Protein AF-A0A506VFG1-F1 (afdb_monomer)

Radius of gyration: 18.87 Å; Cα contacts (8 Å, |Δi|>4): 41; chains: 1; bounding box: 48×14×51 Å

Foldseek 3Di:
DDDDDPVRCCVVVCVVLVVVLVVLVVVLVVLVVLLVVLVVQLVVDPDPVSNVVSVVVNVVSVVVNVVSVVVSVVSVVVSD

Organism: NCBI:txid2562439

Nearest PDB structures (foldseek):
  3na7-assembly1_A  TM=9.276E-01  e=1.925E+00  Helicobacter pylori NCTC 11638
  4afl-assembly2_F  TM=8.212E-01  e=1.604E+00  Homo sapiens
  8ibh-assembly1_A-2  TM=9.639E-01  e=3.331E+00  Homo sapiens
  4ilo-assembly1_A  TM=9.361E-01  e=3.999E+00  Chlamydia trachomatis L2/434/Bu
  4wpe-assembly1_A-2  TM=9.120E-01  e=5.423E+00  Saccharomyces cerevisiae S288C

Sequence (80 aa):
MKTLNTQEIHMVSGAGIADALKGINSALTNINAKLESTNNAIENATHPGQQIGLTHKAIGLGIASSILTAISERLAAKAV

Structure (mmCIF, N/CA/C/O backbone):
data_AF-A0A506VFG1-F1
#
_entry.id   AF-A0A506VFG1-F1
#
loop_
_atom_site.group_PDB
_atom_site.id
_atom_site.type_symbol
_atom_site.label_atom_id
_atom_site.label_alt_id
_atom_site.label_comp_id
_atom_site.label_asym_id
_atom_site.label_entity_id
_atom_site.label_seq_id
_atom_site.pdbx_PDB_ins_code
_atom_site.Cartn_x
_atom_site.Cartn_y
_atom_site.Cartn_z
_atom_site.occupancy
_atom_site.B_iso_or_equiv
_atom_site.auth_seq_id
_atom_site.auth_comp_id
_atom_site.auth_asym_id
_atom_site.auth_atom_id
_atom_site.pdbx_PDB_model_num
ATOM 1 N N . MET A 1 1 ? 36.132 -0.851 -29.022 1.00 51.50 1 MET A N 1
ATOM 2 C CA . MET A 1 1 ? 34.940 -1.216 -28.225 1.00 51.50 1 MET A CA 1
ATOM 3 C C . MET A 1 1 ? 35.274 -0.998 -26.762 1.00 51.50 1 MET A C 1
ATOM 5 O O . MET A 1 1 ? 36.303 -1.497 -26.329 1.00 51.50 1 MET A O 1
ATOM 9 N N . LYS A 1 2 ? 34.478 -0.207 -26.034 1.00 72.81 2 LYS A N 1
ATOM 10 C CA . LYS A 1 2 ? 34.651 -0.011 -24.588 1.00 72.81 2 LYS A CA 1
ATOM 11 C C . LYS A 1 2 ? 33.851 -1.097 -23.868 1.00 72.81 2 LYS A C 1
ATOM 13 O O . LYS A 1 2 ? 32.661 -1.233 -24.132 1.00 72.81 2 LYS A O 1
ATOM 18 N N . THR A 1 3 ? 34.496 -1.869 -23.003 1.00 67.81 3 THR A N 1
ATOM 19 C CA . THR A 1 3 ? 33.813 -2.843 -22.143 1.00 67.81 3 THR A CA 1
ATOM 20 C C . THR A 1 3 ? 33.127 -2.077 -21.016 1.00 67.81 3 THR A C 1
ATOM 22 O O . THR A 1 3 ? 33.799 -1.367 -20.269 1.00 67.81 3 THR A O 1
ATOM 25 N N . LEU A 1 4 ? 31.799 -2.159 -20.935 1.00 70.56 4 LEU A N 1
ATOM 26 C CA . LEU A 1 4 ? 31.020 -1.545 -19.857 1.00 70.56 4 LEU A CA 1
ATOM 27 C C . LEU A 1 4 ? 31.218 -2.345 -18.566 1.00 70.56 4 LEU A C 1
ATOM 29 O O . LEU A 1 4 ? 31.257 -3.577 -18.607 1.00 70.56 4 LEU A O 1
ATOM 33 N N . ASN A 1 5 ? 31.343 -1.665 -17.426 1.00 78.94 5 ASN A N 1
ATOM 34 C CA . ASN A 1 5 ? 31.383 -2.349 -16.134 1.00 78.94 5 ASN A CA 1
ATOM 35 C C . ASN A 1 5 ? 29.981 -2.867 -15.744 1.00 78.94 5 ASN A C 1
ATOM 37 O O . ASN A 1 5 ? 28.972 -2.447 -16.308 1.00 78.94 5 ASN A O 1
ATOM 41 N N . THR A 1 6 ? 29.888 -3.758 -14.756 1.00 67.25 6 THR A N 1
ATOM 42 C CA . THR A 1 6 ? 28.624 -4.391 -14.329 1.00 67.25 6 THR A CA 1
ATOM 43 C C . THR A 1 6 ? 27.523 -3.388 -13.954 1.00 67.25 6 THR A C 1
ATOM 45 O O . THR A 1 6 ? 26.347 -3.624 -14.213 1.00 67.25 6 THR A O 1
ATOM 48 N N . GLN A 1 7 ? 27.898 -2.245 -13.385 1.00 64.44 7 GLN A N 1
ATOM 49 C CA . GLN A 1 7 ? 26.997 -1.168 -12.981 1.00 64.44 7 GLN A CA 1
ATOM 50 C C . GLN A 1 7 ? 26.474 -0.389 -14.199 1.00 64.44 7 GLN A C 1
ATOM 52 O O . GLN A 1 7 ? 25.282 -0.100 -14.289 1.00 64.44 7 GLN A O 1
ATOM 57 N N . GLU A 1 8 ? 27.344 -0.121 -15.176 1.00 58.72 8 GLU A N 1
ATOM 58 C CA . GLU A 1 8 ? 26.975 0.460 -16.470 1.00 58.72 8 GLU A CA 1
ATOM 59 C C . GLU A 1 8 ? 26.090 -0.508 -17.275 1.00 58.72 8 GLU A C 1
ATOM 61 O O . GLU A 1 8 ? 25.106 -0.084 -17.875 1.00 58.72 8 GLU A O 1
ATOM 66 N N . ILE A 1 9 ? 26.360 -1.817 -17.222 1.00 62.44 9 ILE A N 1
ATOM 67 C CA . ILE A 1 9 ? 25.505 -2.851 -17.823 1.00 62.44 9 ILE A CA 1
ATOM 68 C C . ILE A 1 9 ? 24.129 -2.862 -17.148 1.00 62.44 9 ILE A C 1
ATOM 70 O O . ILE A 1 9 ? 23.123 -2.841 -17.847 1.00 62.44 9 ILE A O 1
ATOM 74 N N . HIS A 1 10 ? 24.043 -2.834 -15.815 1.00 60.53 10 HIS A N 1
ATOM 75 C CA . HIS A 1 10 ? 22.763 -2.801 -15.086 1.00 60.53 10 HIS A CA 1
ATOM 76 C C . HIS A 1 10 ? 21.929 -1.545 -15.373 1.00 60.53 10 HIS A C 1
ATOM 78 O O . HIS A 1 10 ? 20.699 -1.613 -15.409 1.00 60.53 10 HIS A O 1
ATOM 84 N N . MET A 1 11 ? 22.597 -0.410 -15.581 1.00 61.03 11 MET A N 1
ATOM 85 C CA . MET A 1 11 ? 21.965 0.870 -15.892 1.00 61.03 11 MET A CA 1
ATOM 86 C C . MET A 1 11 ? 21.451 0.931 -17.338 1.00 61.03 11 MET A C 1
ATOM 88 O O . MET A 1 11 ? 20.395 1.506 -17.580 1.00 61.03 11 MET A O 1
ATOM 92 N N . VAL A 1 12 ? 22.165 0.320 -18.290 1.00 60.84 12 VAL A N 1
ATOM 93 C CA . VAL A 1 12 ? 21.822 0.343 -19.725 1.00 60.84 12 VAL A CA 1
ATOM 94 C C . VAL A 1 12 ? 20.900 -0.822 -20.130 1.00 60.84 12 VAL A C 1
ATOM 96 O O . VAL A 1 12 ? 20.180 -0.714 -21.115 1.00 60.84 12 VAL A O 1
ATOM 99 N N . SER A 1 13 ? 20.874 -1.921 -19.367 1.00 61.06 13 SER A N 1
ATOM 100 C CA . SER A 1 13 ? 20.078 -3.130 -19.669 1.00 61.06 13 SER A CA 1
ATOM 101 C C . SER A 1 13 ? 18.671 -3.160 -19.059 1.00 61.06 13 SER A C 1
ATOM 103 O O . SER A 1 13 ? 17.938 -4.118 -19.287 1.00 61.06 13 SER A O 1
ATOM 105 N N . GLY A 1 14 ? 18.290 -2.172 -18.241 1.00 65.62 14 GLY A N 1
ATOM 106 C CA . GLY A 1 14 ? 17.009 -2.187 -17.520 1.00 65.62 14 GLY A CA 1
ATOM 107 C C . GLY A 1 14 ? 16.956 -3.152 -16.322 1.00 65.62 14 GLY A C 1
ATOM 108 O O . GLY A 1 14 ? 15.954 -3.177 -15.609 1.00 65.62 14 GLY A O 1
ATOM 109 N N . ALA A 1 15 ? 18.034 -3.890 -16.022 1.00 69.38 15 ALA A N 1
ATOM 110 C CA . ALA A 1 15 ? 18.098 -4.806 -14.876 1.00 69.38 15 ALA A CA 1
ATOM 111 C C . ALA A 1 15 ? 17.845 -4.095 -13.530 1.00 69.38 15 ALA A C 1
ATOM 113 O O . ALA A 1 15 ? 17.111 -4.605 -12.687 1.00 69.38 15 ALA A O 1
ATOM 114 N N . GLY A 1 16 ? 18.356 -2.868 -13.359 1.00 78.31 16 GLY A N 1
ATOM 115 C CA . GLY A 1 16 ? 18.080 -2.069 -12.158 1.00 78.31 16 GLY A CA 1
ATOM 116 C C . GLY A 1 16 ? 16.604 -1.671 -11.997 1.00 78.31 16 GLY A C 1
ATOM 117 O O . GLY A 1 16 ? 16.122 -1.531 -10.875 1.00 78.31 16 GLY A O 1
ATOM 118 N N . ILE A 1 17 ? 15.867 -1.528 -13.105 1.00 83.69 17 ILE A N 1
ATOM 119 C CA . ILE A 1 17 ? 14.428 -1.222 -13.107 1.00 83.69 17 ILE A CA 1
ATOM 120 C C . ILE A 1 17 ? 13.634 -2.460 -12.676 1.00 83.69 17 ILE A C 1
ATOM 122 O O . ILE A 1 17 ? 12.741 -2.351 -11.838 1.00 83.69 17 ILE A O 1
ATOM 126 N N . ALA A 1 18 ? 13.994 -3.642 -13.184 1.00 85.12 18 ALA A N 1
ATOM 127 C CA . ALA A 1 18 ? 13.364 -4.905 -12.802 1.00 85.12 18 ALA A CA 1
ATOM 128 C C . ALA A 1 18 ? 13.545 -5.223 -11.304 1.00 85.12 18 ALA A C 1
ATOM 130 O O . ALA A 1 18 ? 12.575 -5.576 -10.627 1.00 85.12 18 ALA A O 1
ATOM 131 N N . ASP A 1 19 ? 14.752 -5.033 -10.762 1.00 86.50 19 ASP A N 1
ATOM 132 C CA . ASP A 1 19 ? 15.028 -5.224 -9.331 1.00 86.50 19 ASP A CA 1
ATOM 133 C C . ASP A 1 19 ? 14.245 -4.233 -8.456 1.00 86.50 19 ASP A C 1
ATOM 135 O O . ASP A 1 19 ? 13.662 -4.612 -7.434 1.00 86.50 19 ASP A O 1
ATOM 139 N N . ALA A 1 20 ? 14.167 -2.969 -8.878 1.00 87.12 20 ALA A N 1
ATOM 140 C CA . ALA A 1 20 ? 13.386 -1.954 -8.184 1.00 87.12 20 ALA A CA 1
ATOM 141 C C . ALA A 1 20 ? 11.875 -2.260 -8.213 1.00 87.12 20 ALA A C 1
ATOM 143 O O . ALA A 1 20 ? 11.223 -2.174 -7.171 1.00 87.12 20 ALA A O 1
ATOM 144 N N . LEU A 1 21 ? 11.321 -2.706 -9.348 1.00 90.62 21 LEU A N 1
ATOM 145 C CA . LEU A 1 21 ? 9.924 -3.157 -9.448 1.00 90.62 21 LEU A CA 1
ATOM 146 C C . LEU A 1 21 ? 9.642 -4.357 -8.531 1.00 90.62 21 LEU A C 1
ATOM 148 O O . LEU A 1 21 ? 8.615 -4.393 -7.851 1.00 90.62 21 LEU A O 1
ATOM 152 N N . LYS A 1 22 ? 10.571 -5.317 -8.437 1.00 91.94 22 LYS A N 1
ATOM 153 C CA . LYS A 1 22 ? 10.461 -6.457 -7.511 1.00 91.94 22 LYS A CA 1
ATOM 154 C C . LYS A 1 22 ? 10.440 -6.009 -6.046 1.00 91.94 22 LYS A C 1
ATOM 156 O O . LYS A 1 22 ? 9.634 -6.512 -5.256 1.00 91.94 22 LYS A O 1
ATOM 161 N N . GLY A 1 23 ? 11.294 -5.052 -5.684 1.00 93.25 23 GLY A N 1
ATOM 162 C CA . GLY A 1 23 ? 11.299 -4.436 -4.357 1.00 93.25 23 GLY A CA 1
ATOM 163 C C . GLY A 1 23 ? 9.979 -3.727 -4.043 1.00 93.25 23 GLY A C 1
ATOM 164 O O . GLY A 1 23 ? 9.398 -3.957 -2.982 1.00 93.25 23 GLY A O 1
ATOM 165 N N . ILE A 1 24 ? 9.457 -2.938 -4.989 1.00 93.62 24 ILE A N 1
ATOM 166 C CA . ILE A 1 24 ? 8.176 -2.229 -4.846 1.00 93.62 24 ILE A CA 1
ATOM 167 C C . ILE A 1 24 ? 7.015 -3.212 -4.670 1.00 93.62 24 ILE A C 1
ATOM 169 O O . ILE A 1 24 ? 6.224 -3.051 -3.743 1.00 93.62 24 ILE A O 1
ATOM 173 N N . ASN A 1 25 ? 6.942 -4.274 -5.474 1.00 93.62 25 ASN A N 1
ATOM 174 C CA . ASN A 1 25 ? 5.910 -5.307 -5.329 1.00 93.62 25 ASN A CA 1
ATOM 175 C C . ASN A 1 25 ? 5.965 -6.002 -3.960 1.00 93.62 25 ASN A C 1
ATOM 177 O O . ASN A 1 25 ? 4.930 -6.276 -3.347 1.00 93.62 25 ASN A O 1
ATOM 181 N N . SER A 1 26 ? 7.171 -6.247 -3.444 1.00 96.69 26 SER A N 1
ATOM 182 C CA . SER A 1 26 ? 7.352 -6.831 -2.109 1.00 96.69 26 SER A CA 1
ATOM 183 C C . SER A 1 26 ? 6.878 -5.871 -1.010 1.00 96.69 26 SER A C 1
ATOM 185 O O . SER A 1 26 ? 6.207 -6.288 -0.063 1.00 96.69 26 SER A O 1
ATOM 187 N N . ALA A 1 27 ? 7.163 -4.572 -1.154 1.00 95.88 27 ALA A N 1
ATOM 188 C CA . ALA A 1 27 ? 6.686 -3.539 -0.239 1.00 95.88 27 ALA A CA 1
ATOM 189 C C . ALA A 1 27 ? 5.155 -3.397 -0.271 1.00 95.88 27 ALA A C 1
ATOM 191 O O . ALA A 1 27 ? 4.531 -3.368 0.789 1.00 95.88 27 ALA A O 1
ATOM 192 N N . LEU A 1 28 ? 4.544 -3.377 -1.461 1.00 96.62 28 LEU A N 1
ATOM 193 C CA . LEU A 1 28 ? 3.087 -3.336 -1.635 1.00 96.62 28 LEU A CA 1
ATOM 194 C C . LEU A 1 28 ? 2.408 -4.547 -0.987 1.00 96.62 28 LEU A C 1
ATOM 196 O O . LEU A 1 28 ? 1.428 -4.389 -0.264 1.00 96.62 28 LEU A O 1
ATOM 200 N N . THR A 1 29 ? 2.979 -5.742 -1.154 1.00 97.62 29 THR A N 1
ATOM 201 C CA . THR A 1 29 ? 2.487 -6.962 -0.493 1.00 97.62 29 THR A CA 1
ATOM 202 C C . THR A 1 29 ? 2.502 -6.817 1.034 1.00 97.62 29 THR A C 1
ATOM 204 O O . THR A 1 29 ? 1.516 -7.130 1.700 1.00 97.62 29 THR A O 1
ATOM 207 N N . ASN A 1 30 ? 3.589 -6.284 1.607 1.00 97.69 30 ASN A N 1
ATOM 208 C CA . ASN A 1 30 ? 3.691 -6.053 3.052 1.00 97.69 30 ASN A CA 1
ATOM 209 C C . ASN A 1 30 ? 2.686 -5.001 3.549 1.00 97.69 30 ASN A C 1
ATOM 211 O O . ASN A 1 30 ? 2.081 -5.173 4.608 1.00 97.69 30 ASN A O 1
ATOM 215 N N . ILE A 1 31 ? 2.504 -3.916 2.792 1.00 97.12 31 ILE A N 1
ATOM 216 C CA . ILE A 1 31 ? 1.544 -2.857 3.116 1.00 97.12 31 ILE A CA 1
ATOM 217 C C . ILE A 1 31 ? 0.120 -3.405 3.105 1.00 97.12 31 ILE A C 1
ATOM 219 O O . ILE A 1 31 ? -0.618 -3.139 4.050 1.00 97.12 31 ILE A O 1
ATOM 223 N N . ASN A 1 32 ? -0.244 -4.210 2.107 1.00 96.19 32 ASN A N 1
ATOM 224 C CA . ASN A 1 32 ? -1.570 -4.818 2.021 1.00 96.19 32 ASN A CA 1
ATOM 225 C C . ASN A 1 32 ? -1.841 -5.756 3.204 1.00 96.19 32 ASN A C 1
ATOM 227 O O . ASN A 1 32 ? -2.875 -5.625 3.852 1.00 96.19 32 ASN A O 1
ATOM 231 N N . ALA A 1 33 ? -0.879 -6.608 3.573 1.00 97.94 33 ALA A N 1
ATOM 232 C CA . ALA A 1 33 ? -1.004 -7.459 4.759 1.00 97.94 33 ALA A CA 1
ATOM 233 C C . ALA A 1 33 ? -1.158 -6.637 6.056 1.00 97.94 33 ALA A C 1
ATOM 235 O O . ALA A 1 33 ? -1.944 -6.975 6.943 1.00 97.94 33 ALA A O 1
ATOM 236 N N . LYS A 1 34 ? -0.433 -5.516 6.179 1.00 97.81 34 LYS A N 1
ATOM 237 C CA . LYS A 1 34 ? -0.575 -4.600 7.322 1.00 97.81 34 LYS A CA 1
ATOM 238 C C . LYS A 1 34 ? -1.902 -3.849 7.317 1.00 97.81 34 LYS A C 1
ATOM 240 O O . LYS A 1 34 ? -2.417 -3.586 8.403 1.00 97.81 34 LYS A O 1
ATOM 245 N N . LEU A 1 35 ? -2.430 -3.484 6.151 1.00 97.50 35 LEU A N 1
ATOM 246 C CA . LEU A 1 35 ? -3.747 -2.863 6.007 1.00 97.50 35 LEU A CA 1
ATOM 247 C C . LEU A 1 35 ? -4.835 -3.822 6.465 1.00 97.50 35 LEU A C 1
ATOM 249 O O . LEU A 1 35 ? -5.618 -3.456 7.330 1.00 97.50 35 LEU A O 1
ATOM 253 N N . GLU A 1 36 ? -4.821 -5.055 5.964 1.00 97.38 36 GLU A N 1
ATOM 254 C CA . GLU A 1 36 ? -5.759 -6.105 6.362 1.00 97.38 36 GLU A CA 1
ATOM 255 C C . GLU A 1 36 ? -5.706 -6.352 7.875 1.00 97.38 36 GLU A C 1
ATOM 257 O O . GLU A 1 36 ? -6.717 -6.250 8.565 1.00 97.38 36 GLU A O 1
ATOM 262 N N . SER A 1 37 ? -4.505 -6.554 8.426 1.00 97.81 37 SER A N 1
ATOM 263 C CA . SER A 1 37 ? -4.322 -6.722 9.870 1.00 97.81 37 SER A CA 1
ATOM 264 C C . SER A 1 37 ? -4.801 -5.505 10.675 1.00 97.81 37 SER A C 1
ATOM 266 O O . SER A 1 37 ? -5.376 -5.671 11.751 1.00 97.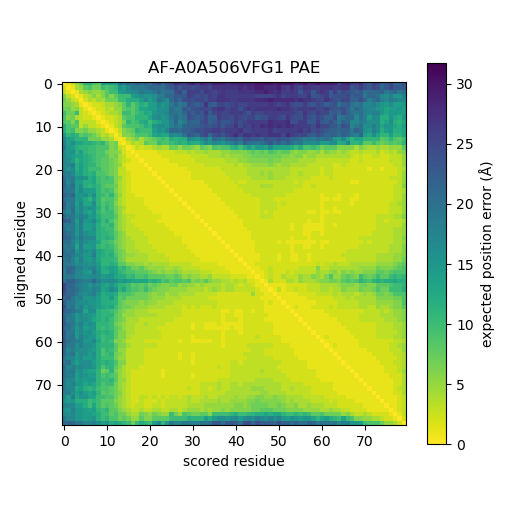81 37 SER A O 1
ATOM 268 N N . THR A 1 38 ? -4.589 -4.285 10.171 1.00 97.62 38 THR A N 1
ATOM 269 C CA . THR A 1 38 ? -5.041 -3.058 10.843 1.00 97.62 38 THR A CA 1
ATOM 270 C C . THR A 1 38 ? -6.560 -2.919 10.775 1.00 97.62 38 THR A C 1
ATOM 272 O O . THR A 1 38 ? -7.157 -2.572 11.786 1.00 97.62 38 THR A O 1
ATOM 275 N N . ASN A 1 39 ? -7.192 -3.244 9.647 1.00 96.69 39 ASN A N 1
ATOM 276 C CA . ASN A 1 39 ? -8.649 -3.236 9.502 1.00 96.69 39 ASN A CA 1
ATOM 277 C C . ASN A 1 39 ? -9.304 -4.255 10.438 1.00 96.69 39 ASN A C 1
ATOM 279 O O . ASN A 1 39 ? -10.192 -3.887 11.201 1.00 96.69 39 ASN A O 1
ATOM 283 N N . ASN A 1 40 ? -8.774 -5.479 10.497 1.00 97.12 40 ASN A N 1
ATOM 284 C CA . ASN A 1 40 ? -9.231 -6.482 11.460 1.00 97.12 40 ASN A CA 1
ATOM 285 C C . ASN A 1 40 ? -9.079 -5.974 12.904 1.00 97.12 40 ASN A C 1
ATOM 287 O O . ASN A 1 40 ? -9.946 -6.197 13.746 1.00 97.12 40 ASN A O 1
ATOM 291 N N . ALA A 1 41 ? -7.997 -5.256 13.220 1.00 96.62 41 ALA A N 1
ATOM 292 C CA . ALA A 1 41 ? -7.823 -4.661 14.543 1.00 96.62 41 ALA A CA 1
ATOM 293 C C . ALA A 1 41 ? -8.813 -3.514 14.820 1.00 96.62 41 ALA A C 1
ATOM 295 O O . ALA A 1 41 ? -9.199 -3.340 15.973 1.00 96.62 41 ALA A O 1
ATOM 296 N N . ILE A 1 42 ? -9.215 -2.738 13.804 1.00 96.38 42 ILE A N 1
ATOM 297 C CA . ILE A 1 42 ? -10.243 -1.688 13.922 1.00 96.38 42 ILE A CA 1
ATOM 298 C C . ILE A 1 42 ? -11.596 -2.321 14.244 1.00 96.38 42 IL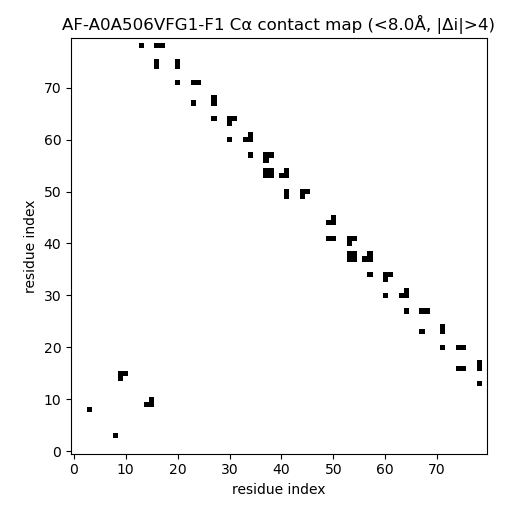E A C 1
ATOM 300 O O . ILE A 1 42 ? -12.259 -1.866 15.171 1.00 96.38 42 ILE A O 1
ATOM 304 N N . GLU A 1 43 ? -11.981 -3.374 13.521 1.00 95.12 43 GLU A N 1
ATOM 305 C CA . GLU A 1 43 ? -13.254 -4.084 13.723 1.00 95.12 43 GLU A CA 1
ATOM 306 C C . GLU A 1 43 ? -13.373 -4.684 15.128 1.00 95.12 43 GLU A C 1
ATOM 308 O O . GLU A 1 43 ? -14.453 -4.701 15.712 1.00 95.12 43 GLU A O 1
ATOM 313 N N . ASN A 1 44 ? -12.249 -5.127 15.695 1.00 96.25 44 ASN A N 1
ATOM 314 C CA . ASN A 1 44 ? -12.188 -5.726 17.027 1.00 96.25 44 ASN A CA 1
ATOM 315 C C . ASN A 1 44 ? -11.849 -4.722 18.148 1.00 96.25 44 ASN A C 1
ATOM 317 O O . ASN A 1 44 ? -11.729 -5.115 19.311 1.00 96.25 44 ASN A O 1
ATOM 321 N N . ALA A 1 45 ? -11.651 -3.436 17.841 1.00 95.06 45 ALA A N 1
ATOM 322 C CA . ALA A 1 45 ? -11.289 -2.439 1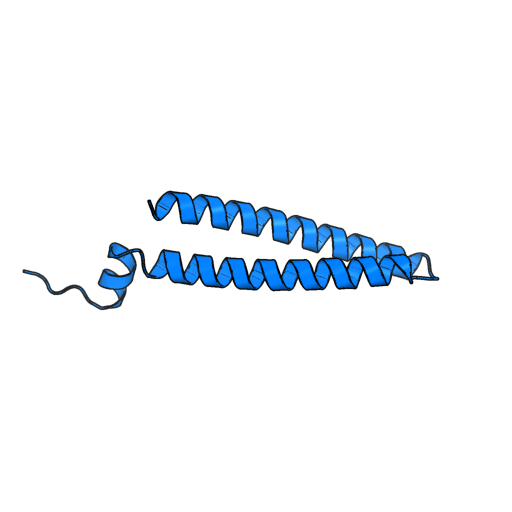8.844 1.00 95.06 45 ALA A CA 1
ATOM 323 C C . ALA A 1 45 ? -12.501 -2.068 19.712 1.00 95.06 45 ALA A C 1
ATOM 325 O O . ALA A 1 45 ? -13.503 -1.558 19.221 1.00 95.06 45 ALA A O 1
ATOM 326 N N . THR A 1 46 ? -12.384 -2.247 21.029 1.00 93.69 46 THR A N 1
ATOM 327 C CA . THR A 1 46 ? -13.458 -1.918 21.985 1.00 93.69 46 THR A CA 1
ATOM 328 C C . THR A 1 46 ? -13.336 -0.515 22.584 1.00 93.69 46 THR A C 1
ATOM 330 O O . THR A 1 46 ? -14.257 -0.044 23.247 1.00 93.69 46 THR A O 1
ATOM 333 N N . HIS A 1 47 ? -12.198 0.159 22.382 1.00 95.19 47 HIS A N 1
ATOM 334 C CA . HIS A 1 47 ? -11.906 1.471 22.961 1.00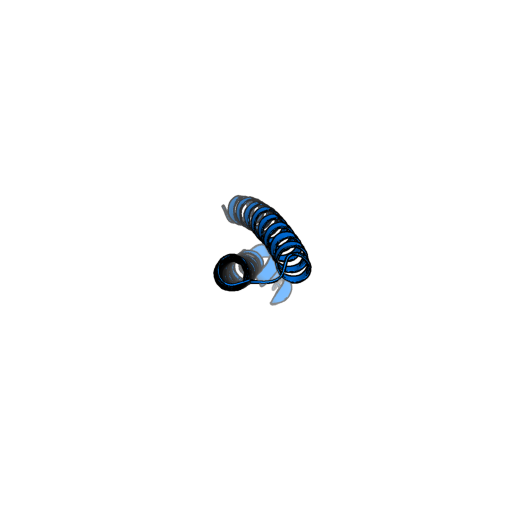 95.19 47 HIS A CA 1
ATOM 335 C C . HIS A 1 47 ? -11.771 2.542 21.868 1.00 95.19 47 HIS A C 1
ATOM 337 O O . HIS A 1 47 ? -10.962 2.364 20.950 1.00 95.19 47 HIS A O 1
ATOM 343 N N . PRO A 1 48 ? -12.441 3.704 21.999 1.00 92.19 48 PRO A N 1
ATOM 344 C CA . PRO A 1 48 ? -12.379 4.769 20.996 1.00 92.19 48 PRO A CA 1
ATOM 345 C C . PRO A 1 48 ? -10.955 5.256 20.686 1.00 92.19 48 PRO A C 1
ATOM 347 O O . PRO A 1 48 ? -10.601 5.448 19.527 1.00 92.19 48 PRO A O 1
ATOM 350 N N . GL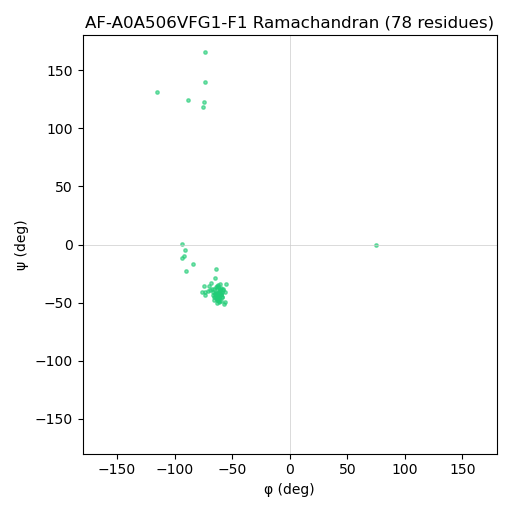Y A 1 49 ? -10.096 5.401 21.704 1.00 92.06 49 GLY A N 1
ATOM 351 C CA . GLY A 1 49 ? -8.705 5.833 21.505 1.00 92.06 49 GLY A CA 1
ATOM 352 C C . GLY A 1 49 ? -7.880 4.848 20.667 1.00 92.06 49 GLY A C 1
ATOM 353 O O . GLY A 1 49 ? -7.105 5.259 19.803 1.00 92.06 49 GLY A O 1
ATOM 354 N N . GLN A 1 50 ? -8.097 3.546 20.867 1.00 93.19 50 GLN A N 1
ATOM 355 C CA . GLN A 1 50 ? -7.465 2.496 20.067 1.00 93.19 50 GLN A CA 1
ATOM 356 C C . GLN A 1 50 ? -7.972 2.536 18.622 1.00 93.19 50 GLN A C 1
ATOM 358 O O . GLN A 1 50 ? -7.173 2.473 17.689 1.00 93.19 50 GLN A O 1
ATOM 363 N N . GLN A 1 51 ? -9.282 2.705 18.431 1.00 95.00 51 GLN A N 1
ATOM 364 C CA . GLN A 1 51 ? -9.894 2.797 17.108 1.00 95.00 51 GLN A CA 1
ATOM 365 C C . GLN A 1 51 ? -9.362 4.001 16.312 1.00 95.00 51 GLN A C 1
ATOM 367 O O . GLN A 1 51 ? -9.030 3.858 15.135 1.00 95.00 51 GLN A O 1
ATOM 372 N N . ILE A 1 52 ? -9.196 5.165 16.953 1.00 95.12 52 ILE A N 1
ATOM 373 C CA . ILE A 1 52 ? -8.608 6.365 16.332 1.00 95.12 52 ILE A CA 1
ATOM 374 C C . ILE A 1 52 ? -7.161 6.104 15.895 1.00 95.12 52 ILE A C 1
ATOM 376 O O . ILE A 1 52 ? -6.806 6.378 14.746 1.00 95.12 52 ILE A O 1
ATOM 380 N N . GLY A 1 53 ? -6.330 5.537 16.777 1.00 95.88 53 GLY A N 1
ATOM 381 C CA . GLY A 1 53 ? -4.933 5.229 16.459 1.00 95.88 53 GLY A CA 1
ATOM 382 C C . GLY A 1 53 ? -4.793 4.234 15.302 1.00 95.88 53 GLY A C 1
ATOM 383 O O . GLY A 1 53 ? -3.973 4.428 14.401 1.00 95.88 53 GLY A O 1
ATOM 384 N N . LEU A 1 54 ? -5.634 3.198 15.280 1.00 97.19 54 LEU A N 1
ATOM 385 C CA . LEU A 1 54 ? -5.656 2.211 14.202 1.00 97.19 54 LEU A CA 1
ATOM 386 C C . LEU A 1 54 ? -6.176 2.800 12.884 1.00 97.19 54 LEU A C 1
ATOM 388 O O . LEU A 1 54 ? -5.599 2.527 11.834 1.00 97.19 54 LEU A O 1
ATOM 392 N N . THR A 1 55 ? -7.191 3.665 12.931 1.00 95.56 55 THR A N 1
ATOM 393 C CA . THR A 1 55 ? -7.708 4.368 11.744 1.00 95.56 55 THR A CA 1
ATOM 394 C C . THR A 1 55 ? -6.634 5.263 11.130 1.00 95.56 55 THR A C 1
ATOM 396 O O . THR A 1 55 ? -6.409 5.226 9.921 1.00 95.56 55 THR A O 1
ATOM 399 N N . HIS A 1 56 ? -5.898 6.015 11.953 1.00 96.88 56 HIS A N 1
ATOM 400 C CA . HIS A 1 56 ? -4.777 6.828 11.481 1.00 96.88 56 HIS A CA 1
ATOM 401 C C . HIS A 1 56 ? -3.693 5.973 10.805 1.00 96.88 56 HIS A C 1
ATOM 403 O O . HIS A 1 56 ? -3.198 6.317 9.730 1.00 96.88 56 HIS A O 1
ATOM 409 N N . LYS A 1 57 ? -3.366 4.816 11.394 1.00 96.88 57 LYS A N 1
ATOM 410 C CA . LYS A 1 57 ? -2.429 3.855 10.803 1.00 96.88 57 LYS A CA 1
ATOM 411 C C . LYS A 1 57 ? -2.931 3.313 9.460 1.00 96.88 57 LYS A C 1
ATOM 413 O O . LYS A 1 57 ? -2.143 3.246 8.518 1.00 96.88 57 LYS A O 1
ATOM 418 N N . ALA A 1 58 ? -4.212 2.959 9.352 1.00 97.19 58 ALA A N 1
ATOM 419 C CA . ALA A 1 58 ? -4.813 2.487 8.105 1.00 97.19 58 ALA A CA 1
ATOM 420 C C . ALA A 1 58 ? -4.726 3.551 6.998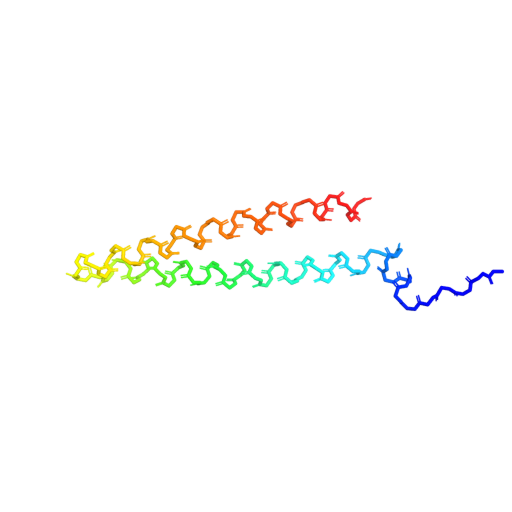 1.00 97.19 58 ALA A C 1
ATOM 422 O O . ALA A 1 58 ? -4.299 3.247 5.886 1.00 97.19 58 ALA A O 1
ATOM 423 N N . ILE A 1 59 ? -5.017 4.817 7.320 1.00 96.56 59 ILE A N 1
ATOM 424 C CA . ILE A 1 59 ? -4.872 5.943 6.384 1.00 96.56 59 ILE A CA 1
ATOM 425 C C . ILE A 1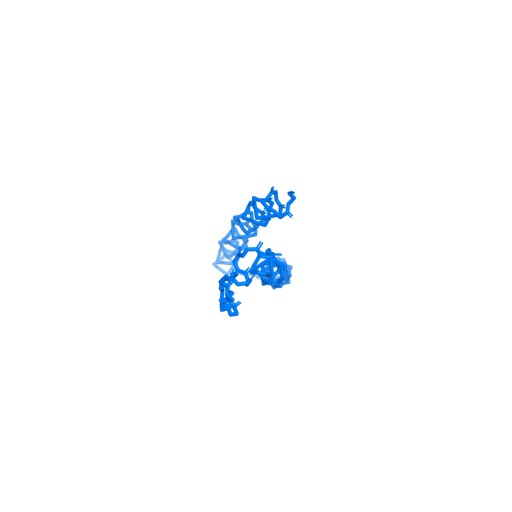 59 ? -3.418 6.077 5.912 1.00 96.56 59 ILE A C 1
ATOM 427 O O . ILE A 1 59 ? -3.164 6.145 4.710 1.00 96.56 59 ILE A O 1
ATOM 431 N N . GLY A 1 60 ? -2.453 6.069 6.838 1.00 96.69 60 GLY A N 1
ATOM 432 C CA . GLY A 1 60 ? -1.031 6.172 6.499 1.00 96.69 60 GLY A CA 1
ATOM 433 C C . GLY A 1 60 ? -0.554 5.046 5.575 1.00 96.69 60 GLY A C 1
ATOM 434 O O . GLY A 1 60 ? 0.169 5.296 4.610 1.00 96.69 60 GLY A O 1
ATOM 435 N N . LEU A 1 61 ? -1.005 3.812 5.819 1.00 96.50 61 LEU A N 1
ATOM 436 C CA . LEU A 1 61 ? -0.708 2.672 4.952 1.00 96.50 61 LEU A CA 1
ATOM 437 C C . LEU A 1 61 ? -1.371 2.798 3.570 1.00 96.50 61 LEU A C 1
ATOM 439 O O . LEU A 1 61 ? -0.739 2.470 2.568 1.00 96.50 61 LEU A O 1
ATOM 443 N N . GLY A 1 62 ? -2.602 3.313 3.493 1.00 96.38 62 GLY A N 1
ATOM 444 C CA . GLY A 1 62 ? -3.289 3.577 2.223 1.00 96.38 62 GLY A CA 1
ATOM 445 C C . GLY A 1 62 ? -2.569 4.624 1.366 1.00 96.38 62 GLY A C 1
ATOM 446 O O . GLY A 1 62 ? -2.384 4.430 0.161 1.00 96.38 62 GLY A O 1
ATOM 447 N N . ILE A 1 63 ? -2.075 5.697 1.993 1.00 95.94 63 ILE A N 1
ATOM 448 C CA . ILE A 1 63 ? -1.244 6.710 1.327 1.00 95.94 63 ILE A CA 1
ATOM 449 C C . ILE A 1 63 ? 0.058 6.077 0.819 1.00 95.94 63 ILE A C 1
ATOM 451 O O . ILE A 1 63 ? 0.417 6.261 -0.344 1.00 95.94 63 ILE A O 1
ATOM 455 N N . ALA A 1 64 ? 0.743 5.291 1.656 1.00 94.50 64 ALA A N 1
ATOM 456 C CA . ALA A 1 64 ? 1.977 4.611 1.265 1.00 94.50 64 ALA A CA 1
ATOM 457 C C . ALA A 1 64 ? 1.763 3.657 0.07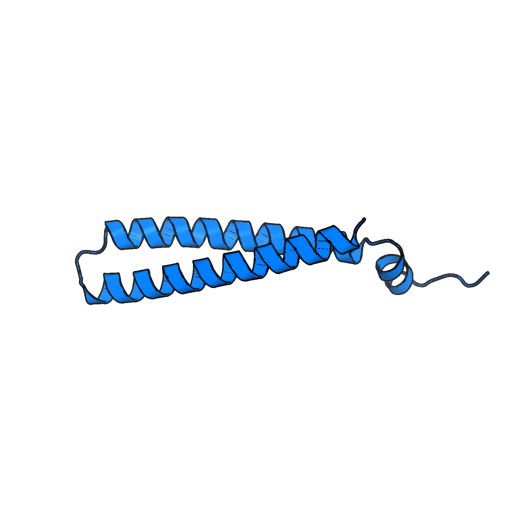5 1.00 94.50 64 ALA A C 1
ATOM 459 O O . ALA A 1 64 ? 2.558 3.671 -0.865 1.00 94.50 64 ALA A O 1
ATOM 460 N N . SER A 1 65 ? 0.671 2.884 0.084 1.00 95.75 65 SER A N 1
ATOM 461 C CA . SER A 1 65 ? 0.285 2.003 -1.027 1.00 95.75 65 SER A CA 1
ATOM 462 C C . SER A 1 65 ? 0.074 2.786 -2.325 1.00 95.75 65 SER A C 1
ATOM 464 O O . SER A 1 65 ? 0.616 2.427 -3.371 1.00 95.75 65 SER A O 1
ATOM 466 N N . SER A 1 66 ? -0.634 3.915 -2.250 1.00 95.38 66 SER A N 1
ATOM 467 C CA . SER A 1 66 ? -0.914 4.765 -3.414 1.00 95.38 66 SER A CA 1
ATOM 468 C C . SER A 1 66 ? 0.364 5.359 -4.017 1.00 95.38 66 SER A C 1
ATOM 470 O O . SER A 1 66 ? 0.561 5.324 -5.231 1.00 95.38 66 SER A O 1
ATOM 472 N N . ILE A 1 67 ? 1.273 5.856 -3.171 1.00 93.75 67 ILE A N 1
ATOM 473 C CA . ILE A 1 67 ? 2.564 6.403 -3.611 1.00 93.75 67 ILE A CA 1
ATOM 474 C C . ILE A 1 67 ? 3.414 5.317 -4.279 1.00 93.75 67 ILE A C 1
ATOM 476 O O . ILE A 1 67 ? 3.947 5.536 -5.366 1.00 93.75 67 ILE A O 1
ATOM 480 N N . LEU A 1 68 ? 3.536 4.141 -3.656 1.00 93.62 68 LEU A N 1
ATOM 481 C CA . LEU A 1 68 ? 4.325 3.035 -4.206 1.00 93.62 68 LEU A CA 1
ATOM 482 C C . LEU A 1 68 ? 3.748 2.511 -5.520 1.00 93.62 68 LEU A C 1
ATOM 484 O O . LEU A 1 68 ? 4.516 2.193 -6.425 1.00 93.62 68 LEU A O 1
ATOM 488 N N . THR A 1 69 ? 2.423 2.485 -5.654 1.00 93.94 69 THR A N 1
ATOM 489 C CA . THR A 1 69 ? 1.748 2.123 -6.907 1.00 93.94 69 THR A CA 1
ATOM 490 C C . THR A 1 69 ? 2.110 3.105 -8.019 1.00 93.94 69 THR A C 1
ATOM 492 O O . THR A 1 69 ? 2.597 2.684 -9.065 1.00 93.94 69 THR A O 1
ATOM 495 N N . ALA A 1 70 ? 2.010 4.413 -7.765 1.00 92.62 70 ALA A N 1
ATOM 496 C CA . ALA A 1 70 ? 2.377 5.434 -8.748 1.00 92.62 70 ALA A CA 1
ATOM 497 C C . ALA A 1 70 ? 3.866 5.376 -9.144 1.00 92.62 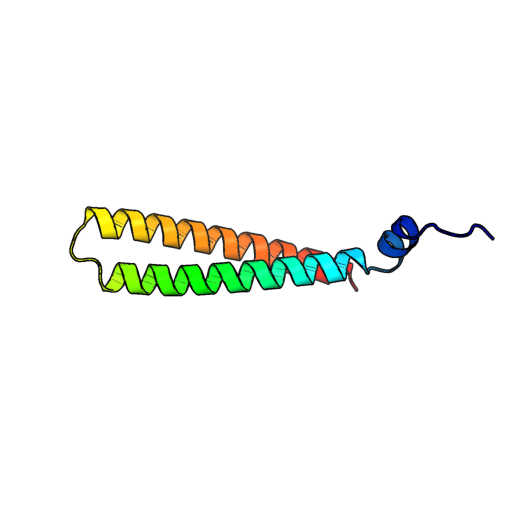70 ALA A C 1
ATOM 499 O O . ALA A 1 70 ? 4.221 5.609 -10.303 1.00 92.62 70 ALA A O 1
ATOM 500 N N . ILE A 1 71 ? 4.758 5.059 -8.198 1.00 90.31 71 ILE A N 1
ATOM 501 C CA . ILE A 1 71 ? 6.181 4.834 -8.492 1.00 90.31 71 ILE A CA 1
ATOM 502 C C . ILE A 1 71 ? 6.351 3.584 -9.363 1.00 90.31 71 ILE A C 1
ATOM 504 O O . ILE A 1 71 ? 7.082 3.647 -10.350 1.00 90.31 71 ILE A O 1
ATOM 508 N N . SER A 1 72 ? 5.666 2.484 -9.032 1.00 91.62 72 SER A N 1
ATOM 509 C CA . SER A 1 72 ? 5.692 1.235 -9.803 1.00 91.62 72 SER A CA 1
ATOM 510 C C . SER A 1 72 ? 5.278 1.470 -11.255 1.00 91.62 72 SER A C 1
ATOM 512 O O . SER A 1 72 ? 6.008 1.109 -12.172 1.00 91.62 72 SER A O 1
ATOM 514 N N . GLU A 1 73 ? 4.161 2.166 -11.473 1.00 91.56 73 GLU A N 1
ATOM 515 C CA . GLU A 1 73 ? 3.638 2.486 -12.805 1.00 91.56 73 GLU A CA 1
ATOM 516 C C . GLU A 1 73 ? 4.613 3.344 -13.617 1.00 91.56 73 GLU A C 1
ATOM 518 O O . GLU A 1 73 ? 4.913 3.035 -14.770 1.00 91.56 73 GLU A O 1
ATOM 523 N N . ARG A 1 74 ? 5.169 4.402 -13.010 1.00 89.44 74 ARG A N 1
ATOM 524 C CA . ARG A 1 74 ? 6.165 5.264 -13.671 1.00 89.44 74 ARG A CA 1
ATOM 525 C C . ARG A 1 74 ? 7.441 4.518 -14.029 1.00 89.44 74 ARG A C 1
ATOM 527 O O . ARG A 1 74 ? 8.077 4.839 -15.032 1.00 89.44 74 ARG A O 1
ATOM 534 N N . LEU A 1 75 ? 7.840 3.575 -13.186 1.00 87.38 75 LEU A N 1
ATOM 535 C CA . LEU A 1 75 ? 9.048 2.794 -13.376 1.00 87.38 75 LEU A CA 1
ATOM 536 C C . LEU A 1 75 ? 8.842 1.715 -14.447 1.00 87.38 75 LEU A C 1
ATOM 538 O O . LEU A 1 75 ? 9.689 1.566 -15.323 1.00 87.38 75 LEU A O 1
ATOM 542 N N . ALA A 1 76 ? 7.683 1.054 -14.450 1.00 86.00 76 ALA A N 1
ATOM 543 C CA . ALA A 1 76 ? 7.272 0.123 -15.495 1.00 86.00 76 ALA A CA 1
ATOM 544 C C . ALA A 1 76 ? 7.155 0.814 -16.863 1.00 86.00 76 ALA A C 1
ATOM 546 O O . ALA A 1 76 ? 7.637 0.281 -17.857 1.00 86.00 76 ALA A O 1
ATOM 547 N N . ALA A 1 77 ? 6.620 2.038 -16.916 1.00 86.50 77 ALA A N 1
ATOM 548 C CA . ALA A 1 77 ? 6.543 2.830 -18.147 1.00 86.50 77 ALA A CA 1
ATOM 549 C C . ALA A 1 77 ? 7.918 3.215 -18.729 1.00 86.50 77 ALA A C 1
ATOM 551 O O . ALA A 1 77 ? 8.005 3.547 -19.904 1.00 86.50 77 ALA A O 1
ATOM 552 N N . LYS A 1 78 ? 8.985 3.195 -17.916 1.00 79.06 78 LYS A N 1
ATOM 553 C CA . LYS A 1 78 ? 10.376 3.414 -18.355 1.00 79.06 78 LYS A CA 1
ATOM 554 C C . LYS A 1 78 ? 11.108 2.121 -18.726 1.00 79.06 78 LYS A C 1
ATOM 556 O O . LYS A 1 78 ? 12.235 2.199 -19.204 1.00 79.06 78 LYS A O 1
ATOM 561 N N . ALA A 1 79 ? 10.517 0.962 -18.434 1.00 68.94 79 ALA A N 1
ATOM 562 C CA . ALA A 1 79 ? 11.064 -0.350 -18.773 1.00 68.94 79 ALA A CA 1
ATOM 563 C C . ALA A 1 79 ? 10.729 -0.781 -20.215 1.00 68.94 79 ALA A C 1
ATOM 565 O O . ALA A 1 79 ? 11.337 -1.728 -20.711 1.00 68.94 79 ALA A O 1
ATOM 566 N N . VAL A 1 80 ? 9.743 -0.118 -20.835 1.00 57.34 80 VAL A N 1
ATOM 567 C CA . VAL A 1 80 ? 9.298 -0.275 -22.232 1.00 57.34 80 VAL A CA 1
ATOM 568 C C . VAL A 1 80 ? 10.052 0.710 -23.117 1.00 57.34 80 VAL A C 1
ATOM 570 O O . VAL A 1 80 ? 10.438 0.303 -24.233 1.00 57.34 80 VAL A O 1
#

Mean predicted aligned error: 7.45 Å

pLDDT: mean 87.5, std 12.84, range [51.5, 97.94]

Secondary structure (DSSP, 8-state):
-PPPPHHHHHHHSSHHHHHHHHHHHHHHHHHHHHHHHHHHHHHT--SHHHHHHHHHHHHHHHHHHHHHHHHHHHHHTTT-

Solvent-accessible surface area (backbone atoms only — not comparable to full-atom values): 4490 Å² total; per-residue (Å²): 136,85,85,72,52,74,67,54,45,31,68,74,67,46,52,56,55,55,54,49,46,53,52,49,54,53,50,45,52,53,42,51,56,50,40,54,55,34,51,56,49,42,77,68,44,88,44,73,71,58,31,54,54,35,49,53,50,39,52,55,42,52,51,51,45,53,52,50,48,56,49,44,53,59,50,54,67,70,72,111